Protein AF-A0A938U9V9-F1 (afdb_monomer_lite)

Secondary structure (DSSP, 8-state):
--HHHHHHHHHHHHHHHHHHH-S---HHHHHHHHHHHHHHHHHHHHHHHTS-TTTHHHHHHHHHHHHHHHHHHHHHHHHT-TTHHHHHHHHHHHHHHHHHHHHHHHHTT-

Foldseek 3Di:
DDPVVLLVLLLVLLVVLLPVQAPDPDPLLSVLLSVLSVVLVVVLVVLLVPDDPVGNVVSSVVSLLVSLQSSLVSNCVSSVHNCSSVSSVSSSCRSVVVVVVVVVVVVVVD

Radius of gyration: 14.06 Å; chains: 1; bounding box: 33×23×42 Å

Sequence (110 aa):
MSQGVALLLTWAIEVVVARAATRRRDARLVIVVVVASLLSHPVVWWIAAEAPAGAWWPRVLLAEVVVAVVEGGFVAVAAREPAGLVVAGAMNAASFGVGLVLAPWLAARS

pLDDT: mean 80.98, std 5.85, range [63.66, 89.94]

Structure (mmCIF, N/CA/C/O backbone):
data_AF-A0A938U9V9-F1
#
_entry.id   AF-A0A938U9V9-F1
#
loop_
_atom_site.group_PDB
_atom_site.id
_atom_site.type_symbol
_atom_site.label_atom_id
_atom_site.label_alt_id
_atom_site.label_comp_id
_atom_site.label_asym_id
_atom_site.label_entity_id
_atom_site.label_seq_id
_atom_site.pdbx_PDB_ins_code
_atom_site.Cartn_x
_atom_site.Cartn_y
_atom_site.Cartn_z
_atom_site.occupancy
_atom_site.B_iso_or_equiv
_atom_site.auth_seq_id
_atom_site.auth_comp_id
_atom_site.auth_asym_id
_atom_site.auth_atom_id
_atom_site.pdbx_PDB_model_num
ATOM 1 N N . MET A 1 1 ? 3.051 8.833 -14.764 1.00 70.25 1 MET A N 1
ATOM 2 C CA . MET A 1 1 ? 2.419 9.441 -13.567 1.00 70.25 1 MET A CA 1
ATOM 3 C C . MET A 1 1 ? 3.519 9.837 -12.593 1.00 70.25 1 MET A C 1
ATOM 5 O O . MET A 1 1 ? 4.476 9.082 -12.486 1.00 70.25 1 MET A O 1
ATOM 9 N N . SER A 1 2 ? 3.436 10.991 -11.925 1.00 83.56 2 SER A N 1
ATOM 10 C CA . SER A 1 2 ? 4.415 11.332 -10.881 1.00 83.56 2 SER A CA 1
ATOM 11 C C . SER A 1 2 ? 4.161 10.507 -9.612 1.00 83.56 2 SER A C 1
ATOM 13 O O . SER A 1 2 ? 3.014 10.168 -9.316 1.00 83.56 2 SER A O 1
ATOM 15 N N . GLN A 1 3 ? 5.214 10.201 -8.846 1.00 79.88 3 GLN A N 1
ATOM 16 C CA . GLN A 1 3 ? 5.101 9.437 -7.591 1.00 79.88 3 GLN A CA 1
ATOM 17 C C . GLN A 1 3 ? 4.124 10.088 -6.598 1.00 79.88 3 GLN A C 1
ATOM 19 O O . GLN A 1 3 ? 3.349 9.394 -5.951 1.00 79.88 3 GLN A O 1
ATOM 24 N N . GLY A 1 4 ? 4.079 11.425 -6.546 1.00 84.12 4 GLY A N 1
ATOM 25 C CA . GLY A 1 4 ? 3.123 12.151 -5.706 1.00 84.12 4 GLY A CA 1
ATOM 26 C C . GLY A 1 4 ? 1.659 11.896 -6.082 1.00 84.12 4 GLY A C 1
ATOM 27 O O . GLY A 1 4 ? 0.824 11.729 -5.200 1.00 84.12 4 GLY A O 1
ATOM 28 N N . VAL A 1 5 ? 1.334 11.803 -7.377 1.00 84.12 5 VAL A N 1
ATOM 29 C CA . VAL A 1 5 ? -0.037 11.488 -7.822 1.00 84.12 5 VAL A CA 1
ATOM 30 C C . VAL A 1 5 ? -0.387 10.030 -7.525 1.00 84.12 5 VAL A C 1
ATOM 32 O O . VAL A 1 5 ? -1.505 9.758 -7.094 1.00 84.12 5 VAL A O 1
ATOM 35 N N . ALA A 1 6 ? 0.571 9.111 -7.694 1.00 81.25 6 ALA A N 1
ATOM 36 C CA . ALA A 1 6 ? 0.396 7.707 -7.326 1.00 81.25 6 ALA A CA 1
ATOM 37 C C . ALA A 1 6 ? 0.041 7.567 -5.838 1.00 81.25 6 ALA A C 1
ATOM 39 O O . ALA A 1 6 ? -0.926 6.899 -5.497 1.00 81.25 6 ALA A O 1
ATOM 40 N N . LEU A 1 7 ? 0.766 8.282 -4.973 1.00 83.88 7 LEU A N 1
ATOM 41 C CA . LEU A 1 7 ? 0.563 8.259 -3.527 1.00 83.88 7 LEU A CA 1
ATOM 42 C C . LEU A 1 7 ? -0.794 8.823 -3.099 1.00 83.88 7 LEU A C 1
ATOM 44 O O . LEU A 1 7 ? -1.466 8.249 -2.249 1.00 83.88 7 LEU A O 1
ATOM 48 N N . LEU A 1 8 ? -1.216 9.936 -3.703 1.00 87.38 8 LEU A N 1
ATOM 49 C CA . LEU A 1 8 ? -2.530 10.519 -3.428 1.00 87.38 8 LEU A CA 1
ATOM 50 C C . LEU A 1 8 ? -3.659 9.567 -3.834 1.00 87.38 8 LEU A C 1
ATOM 52 O O . LEU A 1 8 ? -4.650 9.446 -3.113 1.00 87.38 8 LEU A O 1
ATOM 56 N N . LEU A 1 9 ? -3.507 8.886 -4.974 1.00 85.62 9 LEU A N 1
ATOM 57 C CA . LEU A 1 9 ? -4.473 7.897 -5.440 1.00 85.62 9 LEU A CA 1
ATOM 58 C C . LEU A 1 9 ? -4.514 6.677 -4.513 1.00 85.62 9 LEU A C 1
ATOM 60 O O . LEU A 1 9 ? -5.603 6.250 -4.132 1.00 85.62 9 LEU A O 1
ATOM 64 N N . THR A 1 10 ? -3.347 6.173 -4.107 1.00 86.00 10 THR A N 1
ATOM 65 C CA . THR A 1 10 ? -3.208 5.142 -3.075 1.00 86.00 10 THR A CA 1
ATOM 66 C C . THR A 1 10 ? -3.982 5.547 -1.824 1.00 86.00 10 THR A C 1
ATOM 68 O O . THR A 1 10 ? -4.910 4.844 -1.440 1.00 86.00 10 THR A O 1
ATOM 71 N N . TRP A 1 11 ? -3.707 6.714 -1.233 1.00 87.69 11 TRP A N 1
ATOM 72 C CA . TRP A 1 11 ? -4.405 7.148 -0.019 1.00 87.69 11 TRP A CA 1
ATOM 73 C C . TRP A 1 11 ? -5.913 7.269 -0.207 1.00 87.69 11 TRP A C 1
ATOM 75 O O . TRP A 1 11 ? -6.668 6.893 0.687 1.00 87.69 11 TRP A O 1
ATOM 85 N N . ALA A 1 12 ? -6.371 7.775 -1.354 1.00 87.56 12 ALA A N 1
ATOM 86 C CA . ALA A 1 12 ? -7.798 7.874 -1.638 1.00 87.56 12 ALA A CA 1
ATOM 87 C C . ALA A 1 12 ? -8.473 6.493 -1.617 1.00 87.56 12 ALA A C 1
ATOM 89 O O . ALA A 1 12 ? -9.538 6.343 -1.020 1.00 87.56 12 ALA A O 1
ATOM 90 N N . ILE A 1 13 ? -7.839 5.481 -2.214 1.00 85.44 13 ILE A N 1
ATOM 91 C CA . ILE A 1 13 ? -8.340 4.101 -2.233 1.00 85.44 13 ILE A CA 1
ATOM 92 C C . ILE A 1 13 ? -8.267 3.493 -0.833 1.00 85.44 13 ILE A C 1
ATOM 94 O O . ILE A 1 13 ? -9.268 3.018 -0.299 1.00 85.44 13 ILE A O 1
ATOM 98 N N . GLU A 1 14 ? -7.095 3.549 -0.216 1.00 85.00 14 GLU A N 1
ATOM 99 C CA . GLU A 1 14 ? -6.791 2.891 1.047 1.00 85.00 14 GLU A CA 1
ATOM 100 C C . GLU A 1 14 ? -7.632 3.439 2.201 1.00 85.00 14 GLU A C 1
ATOM 102 O O . GLU A 1 14 ? -8.200 2.671 2.974 1.00 85.00 14 GLU A O 1
ATOM 107 N N . VAL A 1 15 ? -7.817 4.760 2.281 1.00 83.88 15 VAL A N 1
ATOM 108 C CA . VAL A 1 15 ? -8.679 5.381 3.296 1.00 83.88 15 VAL A CA 1
ATOM 109 C C . VAL A 1 15 ? -10.148 5.011 3.087 1.00 83.88 15 VAL A C 1
ATOM 111 O O . VAL A 1 15 ? -10.860 4.772 4.067 1.00 83.88 15 VAL A O 1
ATOM 114 N N . VAL A 1 16 ? -10.624 4.954 1.837 1.00 85.12 16 VAL A N 1
ATOM 115 C CA . VAL A 1 16 ? -12.006 4.550 1.529 1.00 85.12 16 VAL A CA 1
ATOM 116 C C . VAL A 1 16 ? -12.235 3.092 1.919 1.00 85.12 16 VAL A C 1
ATOM 118 O O . VAL A 1 16 ? -13.205 2.803 2.621 1.00 85.12 16 VAL A O 1
ATOM 121 N N . VAL A 1 17 ? -11.328 2.188 1.538 1.00 82.56 17 VAL A N 1
ATOM 122 C CA . VAL A 1 17 ? -11.420 0.761 1.872 1.00 82.56 17 VAL A CA 1
ATOM 123 C C . VAL A 1 17 ? -11.326 0.551 3.382 1.00 82.56 17 VAL A C 1
ATOM 125 O O . VAL A 1 17 ? -12.178 -0.133 3.946 1.00 82.56 17 VAL A O 1
ATOM 128 N N . ALA A 1 18 ? -10.379 1.200 4.065 1.00 79.31 18 ALA A N 1
ATOM 129 C CA . ALA A 1 18 ? -10.248 1.118 5.518 1.00 79.31 18 ALA A CA 1
ATOM 130 C C . ALA A 1 18 ? -11.528 1.567 6.236 1.00 79.31 18 ALA A C 1
ATOM 132 O O . ALA A 1 18 ? -12.003 0.903 7.158 1.00 79.31 18 ALA A O 1
ATOM 133 N N . ARG A 1 19 ? -12.133 2.678 5.802 1.00 81.81 19 ARG A N 1
ATOM 134 C CA . ARG A 1 19 ? -13.388 3.181 6.380 1.00 81.81 19 ARG A CA 1
ATOM 135 C C . ARG A 1 19 ? -14.598 2.306 6.071 1.00 81.81 19 ARG A C 1
ATOM 137 O O . ARG A 1 19 ? -15.503 2.247 6.895 1.00 81.81 19 ARG A O 1
ATOM 144 N N . ALA A 1 20 ? -14.643 1.669 4.904 1.00 80.12 20 ALA A N 1
ATOM 145 C CA . ALA A 1 20 ? -15.721 0.751 4.540 1.00 80.12 20 ALA A CA 1
ATOM 146 C C . ALA A 1 20 ? -15.612 -0.590 5.282 1.00 80.12 20 ALA A C 1
ATOM 148 O O . ALA A 1 20 ? -16.625 -1.182 5.648 1.00 80.12 20 ALA A O 1
ATOM 149 N 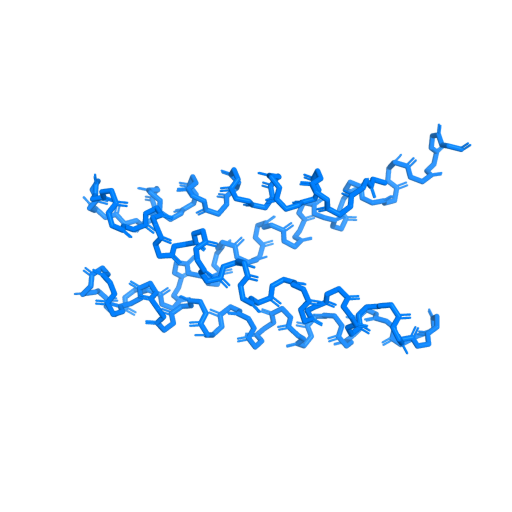N . ALA A 1 21 ? -14.385 -1.058 5.510 1.00 76.00 21 ALA A N 1
ATOM 150 C CA . ALA A 1 21 ? -14.107 -2.358 6.105 1.00 76.00 21 ALA A CA 1
ATOM 151 C C . ALA A 1 21 ? -14.074 -2.331 7.644 1.00 76.00 21 ALA A C 1
ATOM 153 O O . ALA A 1 21 ? -14.206 -3.376 8.278 1.00 76.00 21 ALA A O 1
ATOM 154 N N . THR A 1 22 ? -13.939 -1.152 8.258 1.00 72.38 22 THR A N 1
ATOM 155 C CA . THR A 1 22 ? -13.994 -0.981 9.716 1.00 72.38 22 THR A CA 1
ATOM 156 C C . THR A 1 22 ? -15.323 -0.368 10.149 1.00 72.38 22 THR A C 1
ATOM 158 O O . THR A 1 22 ? -15.874 0.522 9.504 1.00 72.38 22 THR A O 1
ATOM 161 N N . ARG A 1 23 ? -15.853 -0.795 11.301 1.00 69.75 23 ARG A N 1
ATOM 162 C CA . ARG A 1 23 ? -17.066 -0.175 11.876 1.00 69.75 23 ARG A CA 1
ATOM 163 C C . ARG A 1 23 ? -16.781 1.166 12.563 1.00 69.75 23 ARG A C 1
ATOM 165 O O . ARG A 1 23 ? -17.707 1.857 12.988 1.00 69.75 23 ARG A O 1
ATOM 172 N N . ARG A 1 24 ? -15.505 1.539 12.697 1.00 66.25 24 ARG A N 1
ATOM 173 C CA . ARG A 1 24 ? -15.049 2.730 13.415 1.00 66.25 24 ARG A CA 1
ATOM 174 C C . ARG A 1 24 ? -14.791 3.880 12.450 1.00 66.25 24 ARG A C 1
ATOM 176 O O . ARG A 1 24 ? -13.888 3.829 11.629 1.00 66.25 24 ARG A O 1
ATOM 183 N N . ARG A 1 25 ? -15.520 4.984 12.624 1.00 68.38 25 ARG A N 1
ATOM 184 C CA . ARG A 1 25 ? -15.276 6.248 11.901 1.00 68.38 25 ARG A CA 1
ATOM 185 C C . ARG A 1 25 ? -14.213 7.123 12.574 1.00 68.38 25 ARG A C 1
ATOM 187 O O . ARG A 1 25 ? -14.316 8.346 12.557 1.00 68.38 25 ARG A O 1
ATOM 194 N N . ASP A 1 26 ? -13.217 6.502 13.197 1.00 76.62 26 ASP A N 1
ATOM 195 C CA . ASP A 1 26 ? -12.185 7.221 13.943 1.00 76.62 26 ASP A CA 1
ATOM 196 C C . ASP A 1 26 ? -11.207 7.913 12.977 1.00 76.62 26 ASP A C 1
ATOM 198 O O . ASP A 1 26 ? -10.702 7.306 12.030 1.00 76.62 26 ASP A O 1
ATOM 202 N N . ALA A 1 27 ? -10.919 9.191 13.225 1.00 80.94 27 ALA A N 1
ATOM 203 C CA . ALA A 1 27 ? -9.902 9.942 12.495 1.00 80.94 27 ALA A CA 1
ATOM 204 C C . ALA A 1 27 ? -8.498 9.329 12.662 1.00 80.94 27 ALA A C 1
ATOM 206 O O . ALA A 1 27 ? -7.672 9.440 11.757 1.00 80.94 27 ALA A O 1
ATOM 207 N N . ARG A 1 28 ? -8.242 8.618 13.769 1.00 80.94 28 ARG A N 1
ATOM 208 C CA . ARG A 1 28 ? -6.980 7.901 14.013 1.00 80.94 28 ARG A CA 1
ATOM 209 C C . ARG A 1 28 ? -6.685 6.850 12.950 1.00 80.94 28 ARG A C 1
ATOM 211 O O . ARG A 1 28 ? -5.527 6.678 12.595 1.00 80.94 28 ARG A O 1
ATOM 218 N N . LEU A 1 29 ? -7.715 6.194 12.411 1.00 80.12 29 LEU A N 1
ATOM 219 C CA . LEU A 1 29 ? -7.545 5.208 11.344 1.00 80.12 29 LEU A CA 1
ATOM 220 C C . LEU A 1 29 ? -6.966 5.858 10.085 1.00 80.12 29 LEU A C 1
ATOM 222 O O . LEU A 1 29 ? -6.041 5.322 9.493 1.00 80.12 29 LEU A O 1
ATOM 226 N N . VAL A 1 30 ? -7.461 7.043 9.716 1.00 84.19 30 VAL A N 1
ATOM 227 C CA . VAL A 1 30 ? -6.964 7.791 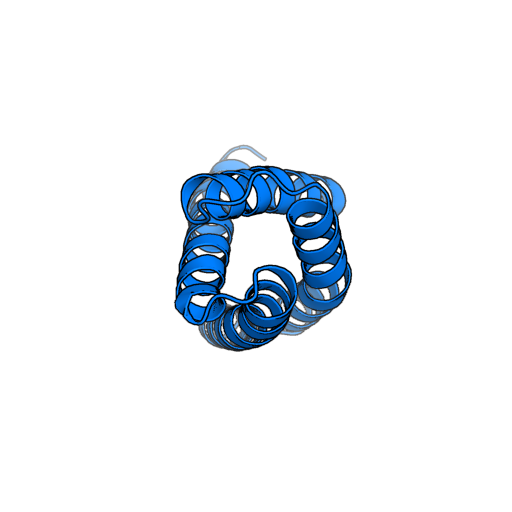8.551 1.00 84.19 30 VAL A CA 1
ATOM 228 C C . VAL A 1 30 ? -5.498 8.165 8.739 1.00 84.19 30 VAL A C 1
ATOM 230 O O . VAL A 1 30 ? -4.700 7.971 7.830 1.00 84.19 30 VAL A O 1
ATOM 233 N N . ILE A 1 31 ? -5.137 8.658 9.927 1.00 87.19 31 ILE A N 1
ATOM 234 C CA . ILE A 1 31 ? -3.749 9.011 10.254 1.00 87.19 31 ILE A CA 1
ATOM 235 C C . ILE A 1 31 ? -2.850 7.782 10.133 1.00 87.19 31 ILE A C 1
ATOM 237 O O . ILE A 1 31 ? -1.789 7.862 9.528 1.00 87.19 31 ILE A O 1
ATOM 241 N N . VAL A 1 32 ? -3.281 6.645 10.679 1.00 87.44 32 VAL A N 1
ATOM 242 C CA . VAL A 1 32 ? -2.506 5.402 10.654 1.00 87.44 32 VAL A CA 1
ATOM 243 C C . VAL A 1 32 ? -2.315 4.895 9.234 1.00 87.44 32 VAL A C 1
ATOM 245 O O . VAL A 1 32 ? -1.189 4.565 8.889 1.00 87.44 32 VAL A O 1
ATOM 248 N N . VAL A 1 33 ? -3.368 4.891 8.410 1.00 85.69 33 VAL A N 1
ATOM 249 C CA . VAL A 1 33 ? -3.266 4.531 6.988 1.00 85.69 33 VAL A CA 1
ATOM 250 C C . VAL A 1 33 ? -2.254 5.438 6.295 1.00 85.69 33 VAL A C 1
ATOM 252 O O . VAL A 1 33 ? -1.259 4.947 5.788 1.00 85.69 33 VAL A O 1
ATOM 255 N N . VAL A 1 34 ? -2.425 6.760 6.376 1.00 88.06 34 VAL A N 1
ATOM 256 C CA . VAL A 1 34 ? -1.528 7.719 5.708 1.00 88.06 34 VAL A CA 1
ATOM 257 C C . VAL A 1 34 ? -0.075 7.564 6.162 1.00 88.06 34 VAL A C 1
ATOM 259 O O . VAL A 1 34 ? 0.830 7.563 5.331 1.00 88.06 34 VAL A O 1
ATOM 262 N N . VAL A 1 35 ? 0.164 7.430 7.469 1.00 89.94 35 VAL A N 1
ATOM 263 C CA . VAL A 1 35 ? 1.515 7.253 8.021 1.00 89.94 35 VAL A CA 1
ATOM 264 C C . VAL A 1 35 ? 2.117 5.923 7.577 1.00 89.94 35 VAL A C 1
ATOM 266 O O . VAL A 1 35 ? 3.285 5.893 7.201 1.00 89.94 35 VAL A O 1
ATOM 269 N N . ALA A 1 36 ? 1.343 4.839 7.590 1.00 87.69 36 ALA A N 1
ATOM 270 C CA . ALA A 1 36 ? 1.827 3.534 7.167 1.00 87.69 36 ALA A CA 1
ATOM 271 C C . ALA A 1 36 ? 2.195 3.547 5.674 1.00 87.69 36 ALA A C 1
ATOM 273 O O . ALA A 1 36 ? 3.323 3.181 5.345 1.00 87.69 36 ALA A O 1
ATOM 274 N N . SER A 1 37 ? 1.338 4.113 4.814 1.00 86.31 37 SER A N 1
ATOM 275 C CA . SER A 1 37 ? 1.611 4.264 3.381 1.00 86.31 37 SER A CA 1
ATOM 276 C C . SER A 1 37 ? 2.834 5.156 3.112 1.00 86.31 37 SER A C 1
ATOM 278 O O . SER A 1 37 ? 3.632 4.865 2.225 1.00 86.31 37 SER A O 1
ATOM 280 N N . LEU A 1 38 ? 3.028 6.239 3.885 1.00 87.44 38 LEU A N 1
ATOM 281 C CA . LEU A 1 38 ? 4.214 7.109 3.778 1.00 87.44 38 LEU A CA 1
ATOM 282 C C . LEU A 1 38 ? 5.522 6.372 4.071 1.00 87.44 38 LEU A C 1
ATOM 284 O O . LEU A 1 38 ? 6.555 6.723 3.506 1.00 87.44 38 LEU A O 1
ATOM 288 N N . LEU A 1 39 ? 5.492 5.389 4.969 1.00 89.12 39 LEU A N 1
ATOM 289 C CA . LEU A 1 39 ? 6.669 4.610 5.343 1.00 89.12 39 LEU A CA 1
ATOM 290 C C . LEU A 1 39 ? 6.905 3.438 4.384 1.00 89.12 39 LEU A C 1
ATOM 292 O O . LEU A 1 39 ? 8.053 3.095 4.109 1.00 89.12 39 LEU A O 1
ATOM 296 N N . SER A 1 40 ? 5.836 2.829 3.875 1.00 88.69 40 SER A N 1
ATOM 297 C CA . SER A 1 40 ? 5.894 1.614 3.063 1.00 88.69 40 SER A CA 1
ATOM 298 C C . SER A 1 40 ? 6.157 1.886 1.577 1.00 88.69 40 SER A C 1
ATOM 300 O O . SER A 1 40 ? 7.028 1.261 0.970 1.00 88.69 40 SER A O 1
ATOM 302 N N . HIS A 1 41 ? 5.456 2.850 0.981 1.00 84.12 41 HIS A N 1
ATOM 303 C CA . HIS A 1 41 ? 5.437 3.051 -0.469 1.00 84.12 41 HIS A CA 1
ATOM 304 C C . HIS A 1 41 ? 6.762 3.552 -1.065 1.00 84.12 41 HIS A C 1
ATOM 306 O O . HIS A 1 41 ? 7.128 3.071 -2.140 1.00 84.12 41 HIS A O 1
ATOM 312 N N . PRO A 1 42 ? 7.549 4.428 -0.402 1.00 86.56 42 PRO A N 1
ATOM 313 C CA . PRO A 1 42 ? 8.885 4.767 -0.891 1.00 86.56 42 PRO A CA 1
ATOM 314 C C . PRO A 1 42 ? 9.787 3.537 -1.057 1.00 86.56 42 PRO A C 1
ATOM 316 O O . PRO A 1 42 ? 10.559 3.466 -2.013 1.00 86.56 42 PRO A O 1
ATOM 319 N N . VAL A 1 43 ? 9.657 2.545 -0.167 1.00 86.38 43 VAL A N 1
ATOM 320 C CA . VAL A 1 43 ? 10.417 1.289 -0.237 1.00 86.38 43 VAL A CA 1
ATOM 321 C C . VAL A 1 43 ? 9.962 0.450 -1.428 1.00 86.38 43 VAL A C 1
ATOM 323 O O . VAL A 1 43 ? 10.803 -0.032 -2.186 1.00 86.38 43 VAL A O 1
ATOM 326 N N . VAL A 1 44 ? 8.648 0.318 -1.646 1.00 85.62 44 VAL A N 1
ATOM 327 C CA . VAL A 1 44 ? 8.093 -0.403 -2.807 1.00 85.62 44 VAL A CA 1
ATOM 328 C C . VAL A 1 44 ? 8.569 0.221 -4.116 1.00 85.62 44 VAL A C 1
ATOM 330 O O . VAL A 1 44 ? 8.996 -0.493 -5.022 1.00 85.62 44 VAL A O 1
ATOM 333 N N . TRP A 1 45 ? 8.554 1.550 -4.220 1.00 85.31 45 TRP A N 1
ATOM 334 C CA . TRP A 1 45 ? 9.002 2.235 -5.431 1.00 85.31 45 TRP A CA 1
ATOM 335 C C . TRP A 1 45 ? 10.501 2.113 -5.655 1.00 85.31 45 TRP A C 1
ATOM 337 O O . TRP A 1 45 ? 10.920 1.966 -6.799 1.00 85.31 45 TRP A O 1
ATOM 347 N N . TRP A 1 46 ? 11.304 2.144 -4.591 1.00 86.38 46 TRP A N 1
ATOM 348 C CA . TRP A 1 46 ? 12.734 1.882 -4.703 1.00 86.38 46 TRP A CA 1
ATOM 349 C C . TRP A 1 46 ? 12.997 0.459 -5.215 1.00 86.38 46 TRP A C 1
ATOM 351 O O . TRP A 1 46 ? 13.743 0.280 -6.174 1.00 86.38 46 TRP A O 1
ATOM 361 N N . ILE A 1 47 ? 12.295 -0.543 -4.674 1.00 85.56 47 ILE A N 1
ATOM 362 C CA . ILE A 1 47 ? 12.366 -1.930 -5.161 1.00 85.56 47 ILE A CA 1
ATOM 363 C C . ILE A 1 47 ? 11.943 -2.021 -6.633 1.00 85.56 47 ILE A C 1
ATOM 365 O O . ILE A 1 47 ? 12.587 -2.725 -7.410 1.00 85.56 47 ILE A O 1
ATOM 369 N N . ALA A 1 48 ? 10.879 -1.316 -7.025 1.00 81.81 48 ALA A N 1
ATOM 370 C CA . ALA A 1 48 ? 10.403 -1.286 -8.405 1.00 81.81 48 ALA A CA 1
ATOM 371 C C . ALA A 1 48 ? 11.423 -0.640 -9.358 1.00 81.81 48 ALA A C 1
ATOM 373 O O . ALA A 1 48 ? 11.609 -1.135 -10.468 1.00 81.81 48 ALA A O 1
ATOM 374 N N . ALA A 1 49 ? 12.089 0.436 -8.927 1.00 83.44 49 ALA A N 1
ATOM 375 C CA . ALA A 1 49 ? 13.075 1.168 -9.720 1.00 83.44 49 ALA A CA 1
ATOM 376 C C . ALA A 1 49 ? 14.373 0.374 -9.941 1.00 83.44 49 ALA A C 1
ATOM 378 O O . ALA A 1 49 ? 14.953 0.440 -11.020 1.00 83.44 49 ALA A O 1
ATOM 379 N N . GLU A 1 50 ? 14.803 -0.404 -8.946 1.00 87.00 50 GLU A N 1
ATOM 380 C CA . GLU A 1 50 ? 16.023 -1.225 -9.003 1.00 87.00 50 GLU A CA 1
ATOM 381 C C . GLU A 1 50 ? 15.799 -2.607 -9.648 1.00 87.00 50 GLU A C 1
ATOM 383 O O . GLU A 1 50 ? 16.729 -3.407 -9.803 1.00 87.00 50 GLU A O 1
ATOM 388 N N . ALA A 1 51 ? 14.556 -2.959 -9.988 1.00 80.94 51 ALA A N 1
ATOM 389 C CA . ALA A 1 51 ? 14.260 -4.288 -10.493 1.00 80.94 51 ALA A CA 1
ATOM 390 C C . ALA A 1 51 ? 14.598 -4.441 -11.991 1.00 80.94 51 ALA A C 1
ATOM 392 O O . ALA A 1 51 ? 14.191 -3.618 -12.812 1.00 80.94 51 ALA A O 1
ATOM 393 N N . PRO A 1 52 ? 15.260 -5.546 -12.394 1.00 82.44 52 PRO A N 1
ATOM 394 C CA . PRO A 1 52 ? 15.463 -5.865 -13.804 1.00 82.44 52 PRO A CA 1
ATOM 395 C C . PRO A 1 52 ? 14.130 -5.955 -14.558 1.00 82.44 52 PRO A C 1
ATOM 397 O O . PRO A 1 52 ? 13.161 -6.513 -14.040 1.00 82.44 52 PRO A O 1
ATOM 400 N N . ALA A 1 53 ? 14.101 -5.509 -15.818 1.00 75.88 53 ALA A N 1
ATOM 401 C CA . ALA A 1 53 ? 12.881 -5.425 -16.633 1.00 75.88 53 ALA A CA 1
ATOM 402 C C . ALA A 1 53 ? 12.097 -6.750 -16.782 1.00 75.88 53 ALA A C 1
ATOM 404 O O . ALA A 1 53 ? 10.897 -6.724 -17.031 1.00 75.88 53 ALA A O 1
ATOM 405 N N . GLY A 1 54 ? 12.732 -7.915 -16.607 1.00 76.62 54 GLY A N 1
ATOM 406 C CA . GLY A 1 54 ? 12.057 -9.223 -16.632 1.00 76.62 54 GLY A CA 1
ATOM 407 C C . GLY A 1 54 ? 11.553 -9.728 -15.272 1.00 76.62 54 GLY A C 1
ATOM 408 O O . GLY A 1 54 ? 10.792 -10.689 -15.222 1.00 76.62 54 GLY A O 1
ATOM 409 N N . ALA A 1 55 ? 11.971 -9.103 -14.169 1.00 76.06 55 ALA A N 1
ATOM 410 C CA . ALA A 1 55 ? 11.738 -9.575 -12.800 1.00 76.06 55 ALA A CA 1
ATOM 411 C C . ALA A 1 55 ? 11.153 -8.494 -11.876 1.00 76.06 55 ALA A C 1
ATOM 413 O O . ALA A 1 55 ? 11.156 -8.655 -10.654 1.00 76.06 55 ALA A O 1
ATOM 414 N N . TRP A 1 56 ? 10.658 -7.389 -12.436 1.00 81.06 56 TRP A N 1
ATOM 415 C CA . TRP A 1 56 ? 10.059 -6.312 -11.652 1.00 81.06 56 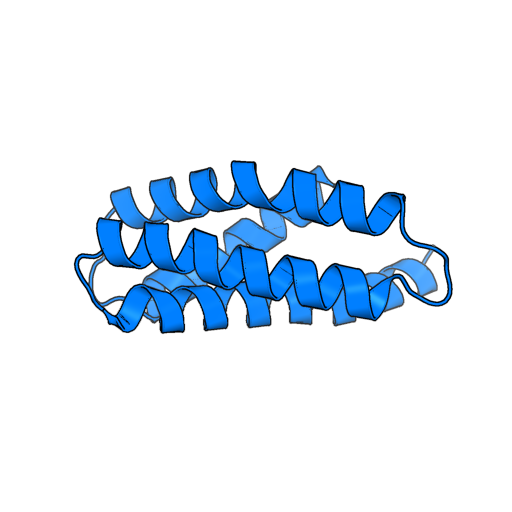TRP A CA 1
ATOM 416 C C . TRP A 1 56 ? 8.749 -6.747 -10.993 1.00 81.06 56 TRP A C 1
ATOM 418 O O . TRP A 1 56 ? 8.573 -6.543 -9.796 1.00 81.06 56 TRP A O 1
ATOM 428 N N . TRP A 1 57 ? 7.869 -7.435 -11.726 1.00 79.62 57 TRP A N 1
ATOM 429 C CA . TRP A 1 57 ? 6.527 -7.749 -11.235 1.00 79.62 57 TRP A CA 1
ATOM 430 C C . TRP A 1 57 ? 6.498 -8.710 -10.028 1.00 79.62 57 TRP A C 1
ATOM 432 O O . TRP A 1 57 ? 5.749 -8.416 -9.098 1.00 79.62 57 TRP A O 1
ATOM 442 N N . PRO A 1 58 ? 7.309 -9.793 -9.932 1.00 83.19 58 PRO A N 1
ATOM 443 C CA . PRO A 1 58 ? 7.288 -10.665 -8.757 1.00 83.19 58 PRO A CA 1
ATOM 444 C C . PRO A 1 58 ? 7.890 -9.981 -7.530 1.00 83.19 58 PRO A C 1
ATOM 446 O O . PRO A 1 58 ? 7.460 -10.234 -6.410 1.00 83.19 58 PRO A O 1
ATOM 449 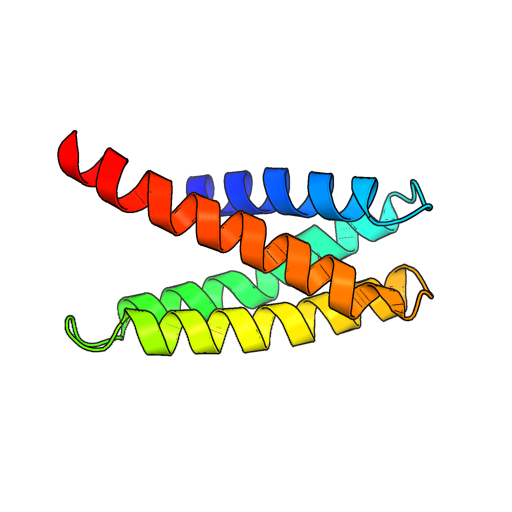N N . ARG A 1 59 ? 8.890 -9.109 -7.733 1.00 83.62 59 ARG A N 1
ATOM 450 C CA . ARG A 1 59 ? 9.533 -8.352 -6.652 1.00 83.62 59 ARG A CA 1
ATOM 451 C C . ARG A 1 59 ? 8.598 -7.302 -6.076 1.00 83.62 59 ARG A C 1
ATOM 453 O O . ARG A 1 59 ? 8.484 -7.213 -4.860 1.00 83.62 59 ARG A O 1
ATOM 460 N N . VAL A 1 60 ? 7.914 -6.554 -6.940 1.00 83.06 60 VAL A N 1
ATOM 461 C CA . VAL A 1 60 ? 6.905 -5.581 -6.513 1.00 83.06 60 VAL A CA 1
ATOM 462 C C . VAL A 1 60 ? 5.744 -6.299 -5.833 1.00 83.06 60 VAL A C 1
ATOM 464 O O . VAL A 1 60 ? 5.379 -5.910 -4.736 1.00 83.06 60 VAL A O 1
ATOM 467 N N . LEU A 1 61 ? 5.239 -7.402 -6.395 1.00 84.56 61 LEU A N 1
ATOM 468 C CA . LEU A 1 61 ? 4.175 -8.183 -5.757 1.00 84.56 61 LEU A CA 1
ATOM 469 C C . LEU A 1 61 ? 4.573 -8.673 -4.357 1.00 84.56 61 LEU A C 1
ATOM 471 O O . LEU A 1 61 ? 3.789 -8.568 -3.420 1.00 84.56 61 LEU A O 1
ATOM 475 N N . LEU A 1 62 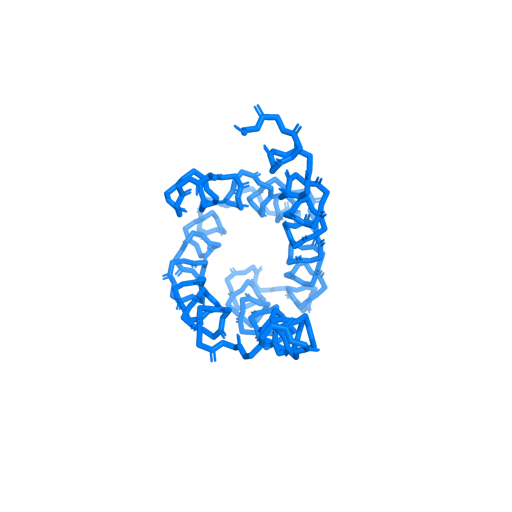? 5.792 -9.196 -4.196 1.00 86.56 62 LEU A N 1
ATOM 476 C CA . LEU A 1 62 ? 6.292 -9.604 -2.885 1.00 86.56 62 LEU A CA 1
ATOM 477 C C . LEU A 1 62 ? 6.405 -8.411 -1.926 1.00 86.56 62 LEU A C 1
ATOM 479 O O . LEU A 1 62 ? 6.039 -8.540 -0.760 1.00 86.56 62 LEU A O 1
ATOM 483 N N . ALA A 1 63 ? 6.891 -7.264 -2.405 1.00 87.12 63 ALA A N 1
ATOM 484 C CA . ALA A 1 63 ? 6.972 -6.045 -1.609 1.00 87.12 63 ALA A CA 1
ATOM 485 C C . ALA A 1 63 ? 5.582 -5.600 -1.132 1.00 87.12 63 ALA A C 1
ATOM 487 O O . ALA A 1 63 ? 5.409 -5.368 0.057 1.00 87.12 63 ALA A O 1
ATOM 488 N N . GLU A 1 64 ? 4.584 -5.591 -2.015 1.00 85.62 64 GLU A N 1
ATOM 489 C CA . GLU A 1 64 ? 3.183 -5.277 -1.698 1.00 85.62 64 GLU A CA 1
ATOM 490 C C . GLU A 1 64 ? 2.589 -6.253 -0.670 1.00 85.62 64 GLU A C 1
ATOM 492 O O . GLU A 1 64 ? 1.871 -5.843 0.235 1.00 85.62 64 GLU A O 1
ATOM 497 N N . VAL A 1 65 ? 2.938 -7.546 -0.723 1.00 84.69 65 VAL A N 1
ATOM 498 C CA . VAL A 1 65 ? 2.532 -8.514 0.316 1.00 84.69 65 VAL A CA 1
ATOM 499 C C . VAL A 1 65 ? 3.143 -8.160 1.673 1.00 84.69 65 VAL A C 1
ATOM 501 O O . VAL A 1 65 ? 2.446 -8.195 2.688 1.00 84.69 65 VAL A O 1
ATOM 504 N N . VAL A 1 66 ? 4.432 -7.807 1.716 1.00 86.06 66 VAL A N 1
ATOM 505 C CA . VAL A 1 66 ? 5.085 -7.375 2.963 1.00 86.06 66 VAL A CA 1
ATOM 506 C C . VAL A 1 66 ? 4.453 -6.083 3.480 1.00 86.06 66 VAL A C 1
ATOM 508 O O . VAL A 1 66 ? 4.167 -5.987 4.674 1.00 86.06 66 VAL A O 1
ATOM 511 N N . VAL A 1 67 ? 4.187 -5.120 2.596 1.00 87.06 67 VAL A N 1
ATOM 512 C CA . VAL A 1 67 ? 3.514 -3.866 2.944 1.00 87.06 67 VAL A CA 1
ATOM 513 C C . VAL A 1 67 ? 2.123 -4.132 3.502 1.00 87.06 67 VAL A C 1
ATOM 515 O O . VAL A 1 67 ? 1.833 -3.670 4.602 1.00 87.06 67 VAL A O 1
ATOM 518 N N . ALA A 1 68 ? 1.315 -4.969 2.853 1.00 85.62 68 ALA A N 1
ATOM 519 C CA . ALA A 1 68 ? -0.012 -5.335 3.338 1.00 85.62 68 ALA A CA 1
ATOM 520 C C . ALA A 1 68 ? 0.017 -5.932 4.755 1.00 85.62 68 ALA A C 1
ATOM 522 O O . ALA A 1 68 ? -0.856 -5.639 5.574 1.00 85.62 68 ALA A O 1
ATOM 523 N N . VAL A 1 69 ? 1.031 -6.743 5.079 1.00 84.94 69 VAL A N 1
ATOM 524 C CA . VAL A 1 69 ? 1.216 -7.293 6.432 1.00 84.94 69 VAL A CA 1
ATOM 525 C C . VAL A 1 69 ? 1.606 -6.202 7.431 1.00 84.94 69 VAL A C 1
ATOM 527 O O . VAL A 1 69 ? 1.037 -6.144 8.523 1.00 84.94 69 VAL A O 1
ATOM 530 N N . VAL A 1 70 ? 2.553 -5.330 7.076 1.00 84.75 70 VAL A N 1
ATOM 531 C CA . VAL A 1 70 ? 3.029 -4.240 7.945 1.00 84.75 70 VAL A CA 1
ATOM 532 C C . VAL A 1 70 ? 1.913 -3.229 8.215 1.00 84.75 70 VAL A C 1
ATOM 534 O O . VAL A 1 70 ? 1.600 -2.942 9.372 1.00 84.75 70 VAL A O 1
ATOM 537 N N . GLU A 1 71 ? 1.263 -2.735 7.164 1.00 86.19 71 GLU A N 1
ATOM 538 C CA . GLU A 1 71 ? 0.122 -1.822 7.254 1.00 86.19 71 GLU A CA 1
ATOM 539 C C . GLU A 1 71 ? -1.052 -2.475 7.985 1.00 86.19 71 GLU A C 1
ATOM 541 O O . GLU A 1 71 ? -1.684 -1.843 8.830 1.00 86.19 71 GLU A O 1
ATOM 546 N N . GLY A 1 72 ? -1.292 -3.767 7.751 1.00 80.81 72 GLY A N 1
ATOM 547 C CA . GLY A 1 72 ? -2.304 -4.548 8.459 1.00 80.81 72 GLY A CA 1
ATOM 548 C C . GLY A 1 72 ? -2.042 -4.683 9.944 1.00 80.81 72 GLY A C 1
ATOM 549 O O . GLY A 1 72 ? -2.985 -4.601 10.731 1.00 80.81 72 GLY A O 1
ATOM 550 N N . GLY A 1 73 ? -0.778 -4.807 10.348 1.00 82.19 73 GLY A N 1
ATOM 551 C CA . GLY A 1 73 ? -0.372 -4.732 11.747 1.00 82.19 73 GLY A CA 1
ATOM 552 C C . GLY A 1 73 ? -0.706 -3.372 12.361 1.00 82.19 73 GLY A C 1
ATOM 553 O O . GLY A 1 73 ? -1.358 -3.312 13.406 1.00 82.19 73 GLY A O 1
ATOM 554 N N . PHE A 1 74 ? -0.337 -2.277 11.690 1.00 82.75 74 PHE A N 1
ATOM 555 C CA . PHE A 1 74 ? -0.652 -0.921 12.151 1.00 82.75 74 PHE A CA 1
ATOM 556 C C . PHE A 1 74 ? -2.163 -0.679 12.260 1.00 82.75 74 PHE A C 1
ATOM 558 O O . PHE A 1 74 ? -2.639 -0.186 13.287 1.00 82.75 74 PHE A O 1
ATOM 565 N N . VAL A 1 75 ? -2.932 -1.076 11.243 1.00 79.12 75 VAL A N 1
ATOM 566 C CA . VAL A 1 75 ? -4.395 -0.955 11.223 1.00 79.12 75 VAL A CA 1
ATOM 567 C C . VAL A 1 75 ? -5.036 -1.825 12.303 1.00 79.12 75 VAL A C 1
ATOM 569 O O . VAL A 1 75 ? -5.914 -1.341 13.012 1.00 79.12 75 VAL A O 1
ATOM 572 N N . ALA A 1 76 ? -4.594 -3.072 12.491 1.00 80.75 76 ALA A N 1
ATOM 573 C CA . ALA A 1 76 ? -5.125 -3.961 13.527 1.00 80.75 76 ALA A CA 1
ATOM 574 C C . ALA A 1 76 ? -4.915 -3.387 14.934 1.00 80.75 76 ALA A C 1
ATOM 576 O O . ALA A 1 76 ? -5.844 -3.371 15.748 1.00 80.75 76 ALA A O 1
ATOM 577 N N . VAL A 1 77 ? -3.717 -2.854 15.204 1.00 82.00 77 VAL A N 1
ATOM 578 C CA . VAL A 1 77 ? -3.385 -2.202 16.478 1.00 82.00 77 VAL A CA 1
ATOM 579 C C . VAL A 1 77 ? -4.235 -0.947 16.687 1.00 82.00 77 VAL A C 1
ATOM 581 O O . VAL A 1 77 ? -4.820 -0.768 17.757 1.00 82.00 77 VAL A O 1
ATOM 584 N N . ALA A 1 78 ? -4.353 -0.095 15.667 1.00 78.12 78 ALA A N 1
ATOM 585 C CA . ALA A 1 78 ? -5.098 1.158 15.751 1.00 78.12 78 ALA A CA 1
ATOM 586 C C . ALA A 1 78 ? -6.612 0.952 15.890 1.00 78.12 78 ALA A C 1
ATOM 588 O O . ALA A 1 78 ? -7.261 1.595 16.717 1.00 78.12 78 ALA A O 1
ATOM 589 N N . ALA A 1 79 ? -7.178 0.033 15.107 1.00 70.50 79 ALA A N 1
ATOM 590 C CA . ALA A 1 79 ? -8.596 -0.294 15.141 1.00 70.50 79 ALA A CA 1
ATOM 591 C C . ALA A 1 79 ? -8.970 -1.138 16.368 1.00 70.50 79 ALA A C 1
ATOM 593 O O . ALA A 1 79 ? -10.148 -1.177 16.730 1.00 70.50 79 ALA A O 1
ATOM 594 N N . ARG A 1 80 ? -7.987 -1.771 17.032 1.00 76.31 80 ARG A N 1
ATOM 595 C CA . ARG A 1 80 ? -8.186 -2.817 18.052 1.00 76.31 80 ARG A CA 1
ATOM 596 C C . ARG A 1 80 ? -9.091 -3.939 17.545 1.00 76.31 80 ARG A C 1
ATOM 598 O O . ARG A 1 80 ? -9.933 -4.448 18.281 1.00 76.31 80 ARG A O 1
ATOM 605 N N . GLU A 1 81 ? -8.938 -4.286 16.274 1.00 71.50 81 GLU A N 1
ATOM 606 C CA . GLU A 1 81 ? -9.727 -5.314 15.609 1.00 71.50 81 GLU A CA 1
ATOM 607 C C . GLU A 1 81 ? -8.777 -6.302 14.918 1.00 71.50 81 GLU A C 1
ATOM 609 O O . GLU A 1 81 ? -7.933 -5.880 14.125 1.00 71.50 81 GLU A O 1
ATOM 614 N N . PRO A 1 82 ? -8.913 -7.621 15.162 1.00 66.69 82 PRO A N 1
ATOM 615 C CA . PRO A 1 82 ? -8.079 -8.632 14.506 1.00 66.69 82 PRO A CA 1
ATOM 616 C C . PRO A 1 82 ? -8.303 -8.671 12.986 1.00 66.69 82 PRO A C 1
ATOM 618 O O . PRO A 1 82 ? -7.461 -9.169 12.243 1.00 66.69 82 PRO A O 1
ATOM 621 N N . ALA A 1 83 ? -9.405 -8.082 12.511 1.00 73.88 83 ALA A N 1
ATOM 622 C CA . ALA A 1 83 ? -9.691 -7.894 11.096 1.00 73.88 83 ALA A CA 1
ATOM 623 C C . ALA A 1 83 ? -8.724 -6.921 10.387 1.00 73.88 83 ALA A C 1
ATOM 625 O O . ALA A 1 83 ? -8.774 -6.832 9.164 1.00 73.88 83 ALA A O 1
ATOM 626 N N . GLY A 1 84 ? -7.826 -6.221 11.096 1.00 73.56 84 GLY A N 1
ATOM 627 C CA . GLY A 1 84 ? -6.917 -5.242 10.485 1.00 73.56 84 GLY A CA 1
ATOM 628 C C . GLY A 1 84 ? -5.996 -5.804 9.395 1.00 73.56 84 GLY A C 1
ATOM 629 O O . GLY A 1 84 ? -5.742 -5.111 8.414 1.00 73.56 84 GLY A O 1
ATOM 630 N N . LEU A 1 85 ? -5.590 -7.078 9.487 1.00 75.00 85 LEU A N 1
ATOM 631 C CA . LEU A 1 85 ? -4.833 -7.750 8.419 1.00 75.00 85 LEU A CA 1
ATOM 632 C C . LEU A 1 85 ? -5.669 -7.950 7.146 1.00 75.00 85 LEU A C 1
ATOM 634 O O . LEU A 1 85 ? -5.170 -7.760 6.041 1.00 75.00 85 LEU A O 1
ATOM 638 N N . VAL A 1 86 ? -6.952 -8.295 7.291 1.00 80.75 86 VAL A N 1
ATOM 639 C CA . VAL A 1 86 ? -7.875 -8.446 6.153 1.00 80.75 86 VAL A CA 1
ATOM 640 C C . VAL A 1 86 ? -8.157 -7.086 5.516 1.00 80.75 86 VAL A C 1
ATOM 642 O O . VAL A 1 86 ? -8.171 -6.968 4.294 1.00 80.75 86 VAL A O 1
ATOM 645 N N . VAL A 1 87 ? -8.333 -6.053 6.344 1.00 77.44 87 VAL A N 1
ATOM 646 C CA . VAL A 1 87 ? -8.554 -4.671 5.900 1.00 77.44 87 VAL A CA 1
ATOM 647 C C . VAL A 1 87 ? -7.359 -4.170 5.088 1.00 77.44 87 VAL A C 1
ATOM 649 O O . VAL A 1 87 ? -7.551 -3.701 3.970 1.00 77.44 87 VAL A O 1
ATOM 652 N N . ALA A 1 88 ? -6.132 -4.321 5.592 1.00 77.88 88 ALA A N 1
ATOM 653 C CA . ALA A 1 88 ? -4.943 -3.882 4.864 1.00 77.88 88 ALA A CA 1
ATOM 654 C C . ALA A 1 88 ? -4.648 -4.724 3.622 1.00 77.88 88 ALA A C 1
ATOM 656 O O . ALA A 1 88 ? -4.246 -4.169 2.604 1.00 77.88 88 ALA A O 1
ATOM 657 N N . GLY A 1 89 ? -4.917 -6.033 3.660 1.00 80.81 89 GLY A N 1
ATOM 658 C CA . GLY A 1 89 ? -4.863 -6.873 2.466 1.00 80.81 89 GLY A CA 1
ATOM 659 C C . GLY A 1 89 ? -5.814 -6.376 1.374 1.00 80.81 89 GLY A C 1
ATOM 660 O O . GLY A 1 89 ? -5.415 -6.262 0.220 1.00 80.81 89 GLY A O 1
ATOM 661 N N . ALA A 1 90 ? -7.047 -6.009 1.736 1.00 82.44 90 ALA A N 1
ATOM 662 C CA . ALA A 1 90 ? -8.011 -5.441 0.795 1.00 82.44 90 ALA A CA 1
ATOM 663 C C . ALA A 1 90 ? -7.582 -4.059 0.272 1.00 82.44 90 ALA A C 1
ATOM 665 O O . ALA A 1 90 ? -7.741 -3.784 -0.915 1.00 82.44 90 ALA A O 1
ATOM 666 N N . MET A 1 91 ? -7.027 -3.208 1.140 1.00 83.31 91 MET A N 1
ATOM 667 C CA . MET A 1 91 ? -6.489 -1.895 0.771 1.00 83.31 91 MET A CA 1
ATOM 668 C C . MET A 1 91 ? -5.368 -2.020 -0.264 1.00 83.31 91 MET A C 1
ATOM 670 O O . MET A 1 91 ? -5.483 -1.443 -1.341 1.00 83.31 91 MET A O 1
ATOM 674 N N . ASN A 1 92 ? -4.356 -2.837 0.038 1.00 84.31 92 ASN A N 1
ATOM 675 C CA . ASN A 1 92 ? -3.184 -3.045 -0.809 1.00 84.31 92 ASN A CA 1
ATOM 676 C C . ASN A 1 92 ? -3.556 -3.744 -2.121 1.00 84.31 92 ASN A C 1
ATOM 678 O O . ASN A 1 92 ? -3.115 -3.345 -3.192 1.00 84.31 92 ASN A O 1
ATOM 682 N N . ALA A 1 93 ? -4.441 -4.747 -2.085 1.00 83.44 93 ALA A N 1
ATOM 683 C CA . ALA A 1 93 ? -4.926 -5.387 -3.308 1.00 83.44 93 ALA A CA 1
ATOM 684 C C . ALA A 1 93 ? -5.684 -4.401 -4.215 1.00 83.44 93 ALA A C 1
ATOM 686 O O . ALA A 1 93 ? -5.528 -4.439 -5.437 1.00 83.44 93 ALA A O 1
ATOM 687 N N . ALA A 1 94 ? -6.493 -3.510 -3.632 1.00 82.50 94 ALA A N 1
ATOM 688 C CA . ALA A 1 94 ? -7.225 -2.497 -4.381 1.00 82.50 94 ALA A CA 1
ATOM 689 C C . ALA A 1 94 ? -6.290 -1.425 -4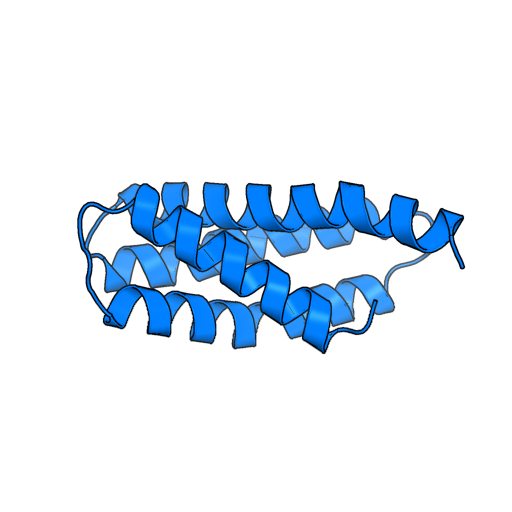.963 1.00 82.50 94 ALA A C 1
ATOM 691 O O . ALA A 1 94 ? -6.404 -1.112 -6.150 1.00 82.50 94 ALA A O 1
ATOM 692 N N . SER A 1 95 ? -5.363 -0.878 -4.169 1.00 80.19 95 SER A N 1
ATOM 693 C CA . SER A 1 95 ? -4.416 0.149 -4.622 1.00 80.19 95 SER A CA 1
ATOM 694 C C . SER A 1 95 ? -3.455 -0.407 -5.677 1.00 80.19 95 SER A C 1
ATOM 696 O O . SER A 1 95 ? -3.338 0.172 -6.762 1.00 80.19 95 SER A O 1
ATOM 698 N N . PHE A 1 96 ? -2.872 -1.585 -5.437 1.00 82.25 96 PHE A N 1
ATOM 699 C CA . PHE A 1 96 ? -2.013 -2.280 -6.395 1.00 82.25 96 PHE A CA 1
ATOM 700 C C . PHE A 1 96 ? -2.756 -2.633 -7.689 1.00 82.25 96 PHE A C 1
ATOM 702 O O . PHE A 1 96 ? -2.264 -2.364 -8.786 1.00 82.25 96 PHE A O 1
ATOM 709 N N . GLY A 1 97 ? -3.975 -3.173 -7.586 1.00 82.12 97 GLY A N 1
ATOM 710 C CA . GLY A 1 97 ? -4.805 -3.512 -8.742 1.00 82.12 97 GLY A CA 1
ATOM 711 C C . GLY A 1 97 ? -5.140 -2.294 -9.607 1.00 82.12 97 GLY A C 1
ATOM 712 O O . GLY A 1 97 ? -5.023 -2.350 -10.832 1.00 82.12 97 GLY A O 1
ATOM 713 N N . VAL A 1 98 ? -5.487 -1.163 -8.986 1.00 83.12 98 VAL A N 1
ATOM 714 C CA . VAL A 1 98 ? -5.697 0.104 -9.702 1.00 83.12 98 VAL A CA 1
ATOM 715 C C . VAL A 1 98 ? -4.405 0.575 -10.377 1.00 83.12 98 VAL A C 1
ATOM 717 O O . VAL A 1 98 ? -4.446 1.000 -11.534 1.00 83.12 98 VAL A O 1
ATOM 720 N N . GLY A 1 99 ? -3.257 0.441 -9.708 1.00 77.50 99 GLY A N 1
ATOM 721 C CA . GLY A 1 99 ? -1.942 0.728 -10.283 1.00 77.50 99 GLY A CA 1
ATOM 722 C C . GLY A 1 99 ? -1.637 -0.107 -11.531 1.00 77.50 99 GLY A C 1
ATOM 723 O O . GLY A 1 99 ? -1.221 0.446 -12.551 1.00 77.50 99 GLY A O 1
ATOM 724 N N . LEU A 1 100 ? -1.919 -1.414 -11.489 1.00 80.00 100 LEU A N 1
ATOM 725 C CA . LEU A 1 100 ? -1.734 -2.329 -12.622 1.00 80.00 100 LEU A CA 1
ATOM 726 C C . LEU A 1 100 ? -2.614 -1.988 -13.829 1.00 80.00 100 LEU A C 1
ATOM 728 O O . LEU A 1 100 ? -2.199 -2.222 -14.960 1.00 80.00 100 LEU A O 1
ATOM 732 N N . VAL A 1 101 ? -3.812 -1.440 -13.616 1.00 82.00 101 VAL A N 1
ATOM 733 C CA . VAL A 1 101 ? -4.717 -1.040 -14.708 1.00 82.00 101 VAL A CA 1
ATOM 734 C C . VAL A 1 101 ? -4.339 0.331 -15.275 1.00 82.00 101 VAL A C 1
ATOM 736 O O . VAL A 1 101 ? -4.308 0.516 -16.494 1.00 82.00 101 VAL A O 1
ATOM 739 N N . LEU A 1 102 ? -4.037 1.304 -14.410 1.00 78.19 102 LEU A N 1
ATOM 740 C CA . LEU A 1 102 ? -3.748 2.678 -14.830 1.00 78.19 102 LEU A CA 1
ATOM 741 C C . LEU A 1 102 ? -2.374 2.830 -15.477 1.00 78.19 102 LEU A C 1
ATOM 743 O O . LEU A 1 102 ? -2.244 3.616 -16.414 1.00 78.19 102 LEU A O 1
ATOM 747 N N . ALA A 1 103 ? -1.349 2.114 -15.008 1.00 72.88 103 ALA A N 1
ATOM 748 C CA . ALA A 1 103 ? 0.008 2.297 -15.520 1.00 72.88 103 ALA A CA 1
ATOM 749 C C . ALA A 1 103 ? 0.140 1.964 -17.025 1.00 72.88 103 ALA A C 1
ATOM 751 O O . ALA A 1 103 ? 0.637 2.823 -17.760 1.00 72.88 103 ALA A O 1
ATOM 752 N N . PRO A 1 104 ? -0.360 0.818 -17.536 1.00 73.50 104 PRO A N 1
ATOM 753 C CA . PRO A 1 104 ? -0.345 0.522 -18.970 1.00 73.50 104 PRO A CA 1
ATOM 754 C C . PRO A 1 104 ? -1.228 1.476 -19.780 1.00 73.50 104 PRO A C 1
ATOM 756 O O . PRO A 1 104 ? -0.845 1.901 -20.867 1.00 73.50 104 PRO A O 1
ATOM 759 N N . TRP A 1 105 ? -2.400 1.846 -19.249 1.00 73.31 105 TRP A N 1
ATOM 760 C CA . TRP A 1 105 ? -3.324 2.760 -19.927 1.00 73.31 105 TRP A CA 1
ATOM 761 C C . TRP A 1 105 ? -2.731 4.162 -20.112 1.00 73.31 105 TRP A C 1
ATOM 763 O O . TRP A 1 105 ? -2.901 4.769 -21.168 1.00 73.31 105 TRP A O 1
ATOM 773 N N . LEU A 1 106 ? -2.009 4.667 -19.106 1.00 66.88 106 LEU A N 1
ATOM 774 C CA . LEU A 1 106 ? -1.304 5.946 -19.185 1.00 66.88 106 LEU A CA 1
ATOM 775 C C . LEU A 1 106 ? -0.114 5.883 -20.149 1.00 66.88 106 LEU A C 1
ATOM 777 O O . LEU A 1 106 ? 0.079 6.824 -20.911 1.00 66.88 106 LEU A O 1
ATOM 781 N N . ALA A 1 107 ? 0.647 4.783 -20.146 1.00 67.94 107 ALA A N 1
ATOM 782 C CA . ALA A 1 107 ? 1.779 4.593 -21.055 1.00 67.94 107 ALA A CA 1
ATOM 783 C C . ALA A 1 107 ? 1.354 4.517 -22.532 1.00 67.94 107 ALA A C 1
ATOM 785 O O . ALA A 1 107 ? 2.079 4.970 -23.406 1.00 67.94 107 ALA A O 1
ATOM 786 N N . ALA A 1 108 ? 0.161 3.991 -22.823 1.00 73.00 108 ALA A N 1
ATOM 787 C CA . ALA A 1 108 ? -0.380 3.935 -24.183 1.00 73.00 108 ALA A CA 1
ATOM 788 C C . ALA A 1 108 ? -0.840 5.302 -24.736 1.00 73.00 108 ALA A C 1
ATOM 790 O O . ALA A 1 108 ? -1.197 5.395 -25.910 1.00 73.00 108 ALA A O 1
ATOM 791 N N . ARG A 1 109 ? -0.896 6.349 -23.898 1.00 69.12 109 ARG A N 1
ATOM 792 C CA . ARG A 1 109 ? -1.378 7.697 -24.256 1.00 69.12 109 ARG A CA 1
ATOM 793 C C . ARG A 1 109 ? -0.292 8.780 -24.232 1.00 69.12 109 ARG A C 1
ATOM 795 O O . ARG A 1 109 ? -0.617 9.941 -24.481 1.00 69.12 109 ARG A O 1
ATOM 802 N N . SER A 1 110 ? 0.944 8.417 -23.900 1.00 63.66 110 SER A N 1
ATOM 803 C CA . SER A 1 110 ? 2.130 9.286 -23.866 1.00 63.66 110 SER A CA 1
ATOM 804 C C . SER A 1 110 ? 3.054 8.983 -25.031 1.00 63.66 110 SER A C 1
ATOM 806 O O . SER A 1 110 ? 3.565 9.950 -25.628 1.00 63.66 110 SER A O 1
#